Protein AF-A0A163GJU8-F1 (afdb_monomer)

Organism: NCBI:txid59843

Radius of gyration: 23.06 Å; Cα contacts (8 Å, |Δi|>4): 36; chains: 1; bounding box: 36×32×68 Å

Sequence (96 aa):
MESLISLIKKAQEKDATAMETIIQKYTPKIQKSLWQTSNQDRNDLKQEVNLKMIEAVYKYDLETVPGFWDLMDIEEKKKLDRLTNMKKSVVKKSIS

Nearest PDB structures (foldseek):
  5or5-assembly1_A  TM=5.948E-01  e=7.064E-02  Escherichia coli K-12
  2mao-assembly1_A  TM=7.075E-01  e=9.033E-02  Escherichia coli DH1

pLDDT: mean 87.86, std 9.42, range [52.09, 96.88]

Solvent-accessible surface area (backbone atoms only — not comparable to full-atom values): 5577 Å² total; per-residue (Å²): 132,86,51,72,68,59,32,42,54,40,29,64,73,67,34,63,66,35,42,48,51,53,52,59,72,47,40,70,62,51,50,65,57,43,73,78,47,59,82,83,51,36,64,58,52,51,50,52,53,51,52,52,49,54,52,46,50,66,66,55,67,78,83,80,60,67,50,77,65,52,48,52,52,53,51,52,51,51,52,51,52,53,53,54,53,49,53,56,52,53,57,60,62,76,78,110

Mean predicted aligned error: 9.05 Å

Secondary structure (DSSP, 8-state):
---HHHHHHHHHTT-HHHHHHHHHHHHHHHHHHHTTS-TTTHHHHHHHHHHHHHHHHHH--SSSS--HHHHHHHHHHHHHHHHHHHHHHHHHHT--

InterPro domains:
  IPR013325 RNA polymerase sigma factor, region 2 [SSF88946] (10-65)
  IPR024760 Helix-turn-helix, conjugative transposon-like [PF12645] (6-61)

Foldseek 3Di:
DDDLLRLLVVVLVVDPVSLVVQCVVCVVVLVVVLVVDDPVCSVVSSVVVSVVSSVCSNPDDPPPDDDPVSVVVVVVVVVVVVVVVVVVVVVVVVVD

Structure (mmCIF, N/CA/C/O backbone):
data_AF-A0A163GJU8-F1
#
_entry.id   AF-A0A163GJU8-F1
#
loop_
_atom_site.group_PDB
_atom_site.id
_atom_site.type_symbol
_atom_site.label_atom_id
_atom_site.label_alt_id
_atom_site.label_comp_id
_atom_site.label_asym_id
_atom_site.label_entity_id
_atom_site.label_seq_id
_atom_site.pdbx_PDB_ins_code
_atom_site.Cartn_x
_atom_site.Cartn_y
_atom_site.Cartn_z
_atom_site.occupancy
_atom_site.B_iso_or_equiv
_atom_site.auth_seq_id
_atom_site.auth_comp_id
_atom_site.auth_asym_id
_atom_site.auth_atom_id
_atom_site.pdbx_PDB_model_num
ATOM 1 N N . MET A 1 1 ? 9.563 15.170 1.519 1.00 58.69 1 MET A N 1
ATOM 2 C CA . MET A 1 1 ? 8.313 14.384 1.579 1.00 58.69 1 MET A CA 1
ATOM 3 C C . MET A 1 1 ? 8.543 13.149 0.722 1.00 58.69 1 MET A C 1
ATOM 5 O O . MET A 1 1 ? 8.918 13.318 -0.431 1.00 58.69 1 MET A O 1
ATOM 9 N N . GLU A 1 2 ? 8.471 11.944 1.290 1.00 79.38 2 GLU A N 1
ATOM 10 C CA . GLU A 1 2 ? 8.761 10.708 0.545 1.00 79.38 2 GLU A CA 1
ATOM 11 C C . GLU A 1 2 ? 7.677 10.424 -0.502 1.00 79.38 2 GLU A C 1
ATOM 13 O O . GLU A 1 2 ? 6.500 10.738 -0.295 1.00 79.38 2 GLU A O 1
ATOM 18 N N . SER A 1 3 ? 8.069 9.860 -1.645 1.00 91.88 3 SER A N 1
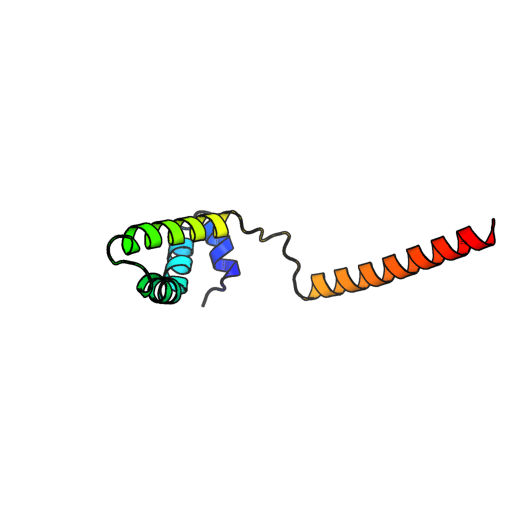ATOM 19 C CA . SER A 1 3 ? 7.115 9.492 -2.688 1.00 91.88 3 SER A CA 1
ATOM 20 C C . SER A 1 3 ? 6.366 8.216 -2.296 1.00 91.88 3 SER A C 1
ATOM 22 O O . SER A 1 3 ? 6.827 7.421 -1.475 1.00 91.88 3 SER A O 1
ATOM 24 N N . LEU A 1 4 ? 5.191 7.990 -2.890 1.00 90.88 4 LEU A N 1
ATOM 25 C CA . LEU A 1 4 ? 4.457 6.743 -2.655 1.00 90.88 4 LEU A CA 1
ATOM 26 C C . LEU A 1 4 ? 5.280 5.525 -3.102 1.00 90.88 4 LEU A C 1
ATOM 28 O O . LEU A 1 4 ? 5.295 4.521 -2.404 1.00 90.88 4 LEU A O 1
ATOM 32 N N . ILE A 1 5 ? 6.007 5.644 -4.216 1.00 91.75 5 ILE A N 1
ATOM 33 C CA . ILE A 1 5 ? 6.873 4.583 -4.742 1.00 91.75 5 ILE A CA 1
ATOM 34 C C . ILE A 1 5 ? 7.997 4.246 -3.755 1.00 91.75 5 ILE A C 1
ATOM 36 O O . ILE A 1 5 ? 8.226 3.072 -3.474 1.00 91.75 5 ILE A O 1
ATOM 40 N N . SER A 1 6 ? 8.652 5.252 -3.162 1.00 93.25 6 SER A N 1
ATOM 41 C CA . SER A 1 6 ? 9.692 4.995 -2.157 1.00 93.25 6 SER A CA 1
ATOM 42 C C . SER A 1 6 ? 9.127 4.359 -0.888 1.00 93.25 6 SER A C 1
ATOM 44 O O . SER A 1 6 ? 9.766 3.480 -0.318 1.00 93.25 6 SER A O 1
ATOM 46 N N . LEU A 1 7 ? 7.924 4.761 -0.463 1.00 95.50 7 LEU A N 1
ATOM 47 C CA . LEU A 1 7 ? 7.255 4.163 0.694 1.00 95.50 7 LEU A CA 1
ATOM 48 C C . LEU A 1 7 ? 6.858 2.705 0.436 1.00 95.50 7 LEU A C 1
ATOM 50 O O . LEU A 1 7 ? 7.068 1.867 1.306 1.00 95.50 7 LEU A O 1
ATOM 54 N N . ILE A 1 8 ? 6.325 2.389 -0.752 1.00 94.94 8 ILE A N 1
ATOM 55 C CA . ILE A 1 8 ? 5.977 1.011 -1.141 1.00 94.94 8 ILE A CA 1
ATOM 56 C C . ILE A 1 8 ? 7.225 0.131 -1.103 1.00 94.94 8 ILE A C 1
ATOM 58 O O . ILE A 1 8 ? 7.187 -0.936 -0.496 1.00 94.94 8 ILE A O 1
ATOM 62 N N . LYS A 1 9 ? 8.345 0.604 -1.666 1.00 94.88 9 LYS A N 1
ATOM 63 C CA . LYS A 1 9 ? 9.611 -0.137 -1.651 1.00 94.88 9 LYS A CA 1
ATOM 64 C C . LYS A 1 9 ? 10.077 -0.454 -0.227 1.00 94.88 9 LYS A C 1
ATOM 66 O O . LYS A 1 9 ? 10.304 -1.613 0.101 1.00 94.88 9 LYS A O 1
ATOM 71 N N . LYS A 1 10 ? 10.139 0.555 0.647 1.00 96.00 10 LYS A N 1
ATOM 72 C CA . LYS A 1 10 ? 10.527 0.366 2.056 1.00 96.00 10 LYS A CA 1
ATOM 73 C C . LYS A 1 10 ? 9.583 -0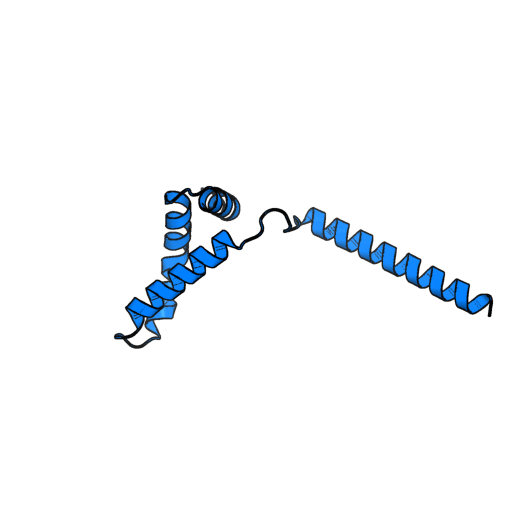.583 2.800 1.00 96.00 10 LYS A C 1
ATOM 75 O O . LYS A 1 10 ? 10.025 -1.444 3.554 1.00 96.00 10 LYS A O 1
ATOM 80 N N . ALA A 1 11 ? 8.277 -0.460 2.567 1.00 96.31 11 ALA A N 1
ATOM 81 C CA . ALA A 1 11 ? 7.282 -1.330 3.186 1.00 96.31 11 ALA A CA 1
ATOM 82 C C . ALA A 1 11 ? 7.443 -2.802 2.748 1.00 96.31 11 ALA A C 1
ATOM 84 O O . ALA A 1 11 ? 7.319 -3.712 3.573 1.00 96.31 11 ALA A O 1
ATOM 85 N N . GLN A 1 12 ? 7.781 -3.046 1.475 1.00 95.75 12 GLN A N 1
ATOM 86 C CA . GLN A 1 12 ? 8.129 -4.378 0.963 1.00 95.75 12 GLN A CA 1
ATOM 87 C C . GLN A 1 12 ? 9.421 -4.927 1.590 1.00 95.75 12 GLN A C 1
ATOM 89 O O . GLN A 1 12 ? 9.507 -6.121 1.872 1.00 95.75 12 GLN A O 1
ATOM 94 N N . GLU A 1 13 ? 10.373 -4.053 1.921 1.00 96.06 13 GLU A N 1
ATOM 95 C CA . GLU A 1 13 ? 11.598 -4.359 2.679 1.00 96.06 13 GLU A CA 1
ATOM 96 C C . GLU A 1 13 ? 11.358 -4.529 4.198 1.00 96.06 13 GLU A C 1
ATOM 98 O O . GLU A 1 13 ? 12.306 -4.606 4.978 1.00 96.06 13 GLU A O 1
ATOM 103 N N . LYS A 1 14 ? 10.093 -4.675 4.622 1.00 94.56 14 LYS A N 1
ATOM 104 C CA . LYS A 1 14 ? 9.647 -4.892 6.013 1.00 94.56 14 LYS A CA 1
ATOM 105 C C . LYS A 1 14 ? 9.793 -3.677 6.940 1.00 94.56 14 LYS A C 1
ATOM 107 O O . LYS A 1 14 ? 9.788 -3.840 8.160 1.00 94.56 14 LYS A O 1
ATOM 112 N N . ASP A 1 15 ? 9.845 -2.461 6.396 1.00 96.69 15 ASP A N 1
ATOM 113 C CA . ASP A 1 15 ? 9.722 -1.235 7.191 1.00 96.69 15 ASP A CA 1
ATOM 114 C C . ASP A 1 15 ? 8.257 -1.003 7.611 1.00 96.69 15 ASP A C 1
ATOM 116 O O . ASP A 1 15 ? 7.405 -0.575 6.823 1.00 96.69 15 ASP A O 1
ATOM 120 N N . ALA A 1 16 ? 7.963 -1.277 8.883 1.00 95.44 16 ALA A N 1
ATOM 121 C CA . ALA A 1 16 ? 6.638 -1.072 9.464 1.00 95.44 16 ALA A CA 1
ATOM 122 C C . ALA A 1 16 ? 6.210 0.408 9.476 1.00 95.44 16 ALA A C 1
ATOM 124 O O . ALA A 1 16 ? 5.028 0.699 9.296 1.00 95.44 16 ALA A O 1
ATOM 125 N N . THR A 1 17 ? 7.157 1.341 9.615 1.00 96.31 17 THR A N 1
ATOM 126 C CA . THR A 1 17 ? 6.887 2.789 9.626 1.00 96.31 17 THR A CA 1
ATOM 127 C C . THR A 1 17 ? 6.445 3.259 8.245 1.00 96.31 17 THR A C 1
ATOM 129 O O . THR A 1 17 ? 5.525 4.071 8.112 1.00 96.31 17 THR A O 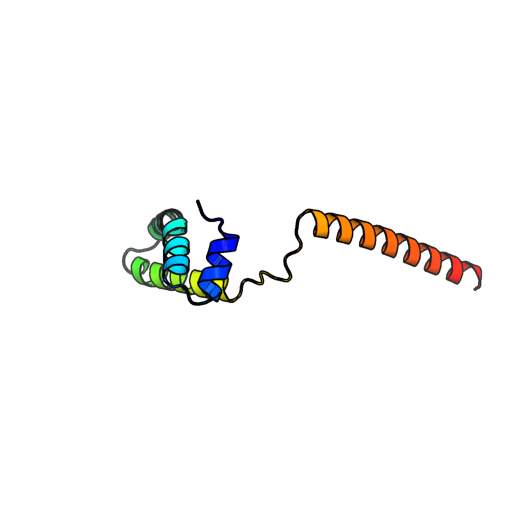1
ATOM 132 N N . ALA A 1 18 ? 7.061 2.717 7.191 1.00 96.62 18 ALA A N 1
ATOM 133 C CA . ALA A 1 18 ? 6.660 2.996 5.817 1.00 96.62 18 ALA A CA 1
ATOM 134 C C . ALA A 1 18 ? 5.237 2.486 5.533 1.00 96.62 18 ALA A C 1
ATOM 136 O O . ALA A 1 18 ? 4.420 3.227 4.981 1.00 96.62 18 ALA A O 1
ATOM 137 N N . MET A 1 19 ? 4.909 1.263 5.969 1.00 96.88 19 MET A N 1
ATOM 138 C CA . MET A 1 19 ? 3.555 0.711 5.844 1.00 96.88 19 MET A CA 1
ATOM 139 C C . MET A 1 19 ? 2.524 1.546 6.616 1.00 96.88 19 MET A C 1
ATOM 141 O O . MET A 1 19 ? 1.474 1.898 6.074 1.00 96.88 19 MET A O 1
ATOM 145 N N . GLU A 1 20 ? 2.829 1.914 7.860 1.00 96.06 20 GLU A N 1
ATOM 146 C CA . GLU A 1 20 ? 1.962 2.765 8.671 1.00 96.06 20 GLU A CA 1
ATOM 147 C C . GLU A 1 20 ? 1.716 4.118 7.989 1.00 96.06 20 GLU A C 1
ATOM 149 O O . GLU A 1 20 ? 0.571 4.557 7.875 1.00 96.06 20 GLU A O 1
ATOM 154 N N . THR A 1 21 ? 2.765 4.737 7.445 1.00 96.06 21 THR A N 1
ATOM 155 C CA . THR A 1 21 ? 2.668 6.007 6.712 1.00 96.06 21 THR A CA 1
ATOM 156 C C . THR A 1 21 ? 1.737 5.889 5.502 1.00 96.06 21 THR A C 1
ATOM 158 O O . THR A 1 21 ? 0.920 6.782 5.257 1.00 96.06 21 THR A O 1
ATOM 161 N N . ILE A 1 22 ? 1.808 4.781 4.753 1.00 95.50 22 ILE A N 1
ATOM 162 C CA . ILE A 1 22 ? 0.889 4.506 3.638 1.00 95.50 22 ILE A CA 1
ATOM 163 C C . ILE A 1 22 ? -0.554 4.434 4.155 1.00 95.50 22 ILE A C 1
ATOM 165 O O . ILE A 1 22 ? -1.421 5.147 3.647 1.00 95.50 22 ILE A O 1
ATOM 169 N N . ILE A 1 23 ? -0.822 3.632 5.188 1.00 94.62 23 ILE A N 1
ATOM 170 C CA . ILE A 1 23 ? -2.171 3.459 5.752 1.00 94.62 23 ILE A CA 1
ATOM 171 C C . ILE A 1 23 ? -2.733 4.795 6.258 1.00 94.62 23 ILE A C 1
ATOM 173 O O . ILE A 1 23 ? -3.871 5.161 5.938 1.00 94.62 23 ILE A O 1
ATOM 177 N N . GLN A 1 24 ? -1.939 5.570 6.997 1.00 93.88 24 GLN A N 1
ATOM 178 C CA . GLN A 1 24 ? -2.335 6.881 7.513 1.00 93.88 24 GLN A CA 1
ATOM 179 C C . GLN A 1 24 ? -2.677 7.853 6.377 1.00 93.88 24 GLN A C 1
ATOM 181 O O . GLN A 1 24 ? -3.697 8.541 6.441 1.00 93.88 24 GLN A O 1
ATOM 186 N N . LYS A 1 25 ? -1.904 7.847 5.284 1.00 93.00 25 LYS A N 1
ATOM 187 C CA . LYS A 1 25 ? -2.159 8.694 4.109 1.00 93.00 25 LYS A CA 1
ATOM 188 C C . LYS A 1 25 ? -3.520 8.417 3.459 1.00 93.00 25 LYS A C 1
ATOM 190 O O . LYS A 1 25 ? -4.171 9.347 2.983 1.00 93.00 25 LYS A O 1
ATOM 195 N N . TYR A 1 26 ? -3.972 7.162 3.450 1.00 90.88 26 TYR A N 1
ATOM 196 C CA . TYR A 1 26 ? -5.262 6.771 2.862 1.00 90.88 26 TYR A CA 1
ATOM 197 C C . TYR A 1 26 ? -6.429 6.752 3.859 1.00 90.88 26 TYR A C 1
ATOM 199 O O . TYR A 1 26 ? -7.591 6.745 3.440 1.00 90.88 26 TYR A O 1
ATOM 207 N N . THR A 1 27 ? -6.149 6.834 5.162 1.00 88.94 27 THR A N 1
ATOM 208 C CA . THR A 1 27 ? -7.154 6.822 6.237 1.00 88.94 27 THR A CA 1
ATOM 209 C C . THR A 1 27 ? -8.292 7.832 6.032 1.00 88.94 27 THR A C 1
ATOM 211 O O . THR A 1 27 ? -9.447 7.419 6.159 1.00 88.94 27 THR A O 1
ATOM 214 N N . PRO A 1 28 ? -8.058 9.104 5.640 1.00 90.25 28 PRO A N 1
ATOM 215 C CA . PRO A 1 28 ? -9.149 10.066 5.454 1.00 90.25 28 PRO A CA 1
ATOM 216 C C . PRO A 1 28 ? -10.163 9.640 4.384 1.00 90.25 28 PRO A C 1
ATOM 218 O O . PRO A 1 28 ? -11.363 9.887 4.514 1.00 90.25 28 PRO A O 1
ATOM 221 N N . LYS A 1 29 ? -9.696 8.977 3.318 1.00 88.81 29 LYS A N 1
ATOM 222 C CA . LYS A 1 29 ? -10.553 8.487 2.230 1.00 88.81 29 LYS A CA 1
ATOM 223 C C . LYS A 1 29 ? -11.325 7.236 2.651 1.00 88.81 29 LYS A C 1
ATOM 225 O O . LYS A 1 29 ? -12.515 7.124 2.355 1.00 88.81 29 LYS A O 1
ATOM 230 N N . ILE A 1 30 ? -10.658 6.330 3.367 1.00 87.31 30 ILE A N 1
ATOM 231 C CA . ILE A 1 30 ? -11.268 5.112 3.910 1.00 87.31 30 ILE A CA 1
ATOM 232 C C . ILE A 1 30 ? -12.380 5.493 4.887 1.00 87.31 30 ILE A C 1
ATOM 234 O O . ILE A 1 30 ? -13.518 5.078 4.703 1.00 87.31 30 ILE A O 1
ATOM 238 N N . GLN A 1 31 ? -12.091 6.368 5.853 1.00 86.31 31 GLN A N 1
ATOM 239 C CA . GLN A 1 31 ? -13.071 6.824 6.837 1.00 86.31 31 GLN A CA 1
ATOM 240 C C . GLN A 1 31 ? -14.319 7.393 6.168 1.00 86.31 31 GLN A C 1
ATOM 242 O O . GLN A 1 31 ? -15.409 6.920 6.464 1.00 86.31 31 GLN A O 1
ATOM 247 N N . LYS A 1 32 ? -14.177 8.330 5.217 1.00 86.69 32 LYS A N 1
ATOM 248 C CA . LYS A 1 32 ? -15.320 8.895 4.473 1.00 86.69 32 LYS A CA 1
ATOM 249 C C . LYS A 1 32 ? -16.204 7.830 3.816 1.00 86.69 32 LYS A C 1
ATOM 251 O O . LYS A 1 32 ? -17.417 7.998 3.788 1.00 86.69 32 LYS A O 1
ATOM 256 N N . SER A 1 33 ? -15.606 6.752 3.317 1.00 83.94 33 SER A N 1
ATOM 257 C CA . SER A 1 33 ? -16.337 5.651 2.681 1.00 83.94 33 SER A CA 1
ATOM 258 C C . SER A 1 33 ? -17.050 4.770 3.719 1.00 83.94 33 SER A C 1
ATOM 260 O O . SER A 1 33 ? -18.199 4.390 3.521 1.00 83.94 33 SER A O 1
ATOM 262 N N . LEU A 1 34 ? -16.420 4.523 4.873 1.00 85.81 34 LEU A N 1
ATOM 263 C CA . LEU A 1 34 ? -16.988 3.725 5.970 1.00 85.81 34 LEU A CA 1
ATOM 264 C C . LEU A 1 34 ? -18.236 4.357 6.608 1.00 85.81 34 LEU A C 1
ATOM 266 O O . LEU A 1 34 ? -19.106 3.637 7.093 1.00 85.81 34 LEU A O 1
ATOM 270 N N . TRP A 1 35 ? -18.369 5.688 6.589 1.00 84.25 35 TRP A N 1
ATOM 271 C CA . TRP A 1 35 ? -19.561 6.377 7.114 1.00 84.25 35 TRP A CA 1
ATOM 272 C C . TRP A 1 35 ? -20.859 6.007 6.379 1.00 84.25 35 TRP A C 1
ATOM 274 O O . TRP A 1 35 ? -21.940 6.216 6.924 1.00 84.25 35 TRP A O 1
ATOM 284 N N . GLN A 1 36 ? -20.760 5.422 5.183 1.00 84.81 36 GLN A N 1
ATOM 285 C CA . GLN A 1 36 ? -21.899 4.931 4.400 1.00 84.81 36 GLN A CA 1
ATOM 286 C C . GLN A 1 36 ? -22.351 3.519 4.819 1.00 84.81 36 GLN A C 1
ATOM 288 O O . GLN A 1 36 ? -23.327 3.005 4.286 1.00 84.81 36 GLN A O 1
ATOM 293 N N . THR A 1 37 ? -21.651 2.884 5.765 1.00 85.62 37 THR A N 1
ATOM 294 C CA . THR A 1 37 ? -21.936 1.528 6.264 1.00 85.62 37 THR A CA 1
ATOM 295 C C . THR A 1 37 ? -22.629 1.574 7.631 1.00 85.62 37 THR A C 1
ATOM 297 O O . THR A 1 37 ? -22.532 2.575 8.356 1.00 85.62 37 THR A O 1
AT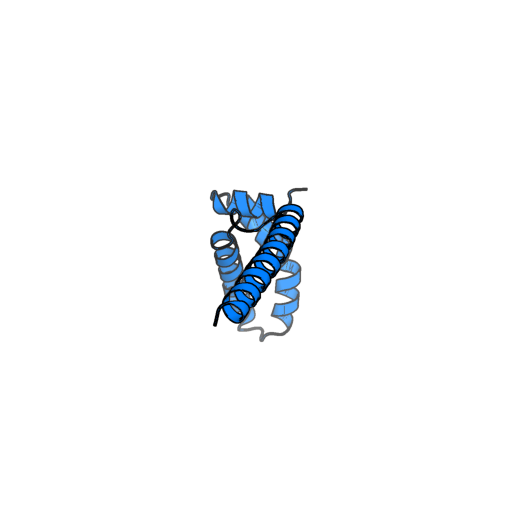OM 300 N N . SER A 1 38 ? -23.319 0.489 7.996 1.00 86.19 38 SER A N 1
ATOM 301 C CA . SER A 1 38 ? -23.910 0.295 9.325 1.00 86.19 38 SER A CA 1
ATOM 302 C C . SER A 1 38 ? -22.852 0.449 10.430 1.00 86.19 38 SER A C 1
ATOM 304 O O . SER A 1 38 ? -21.687 0.102 10.243 1.00 86.19 38 SER A O 1
ATOM 306 N N . ASN A 1 39 ? -23.232 0.973 11.599 1.00 82.56 39 ASN A N 1
ATOM 307 C CA . ASN A 1 39 ? -22.284 1.154 12.707 1.00 82.56 39 ASN A CA 1
ATOM 308 C C . ASN A 1 39 ? -21.667 -0.165 13.195 1.00 82.56 39 ASN A C 1
ATOM 310 O O . ASN A 1 39 ? -20.539 -0.150 13.681 1.00 82.56 39 ASN A O 1
ATOM 314 N N . GLN A 1 40 ? -22.408 -1.269 13.076 1.00 87.88 40 GLN A N 1
ATOM 315 C CA . GLN A 1 40 ? -21.992 -2.590 13.543 1.00 87.88 40 GLN A CA 1
ATOM 316 C C . GLN A 1 40 ? -20.842 -3.140 12.691 1.00 87.88 40 GLN A C 1
ATOM 318 O O . GLN A 1 40 ? -19.876 -3.647 13.248 1.00 87.88 40 GLN A O 1
ATOM 323 N N . ASP A 1 41 ? -20.876 -2.915 11.375 1.00 88.31 41 ASP A N 1
ATOM 324 C CA . ASP A 1 41 ? -19.893 -3.498 10.448 1.00 88.31 41 ASP A CA 1
ATOM 325 C C . ASP A 1 41 ? -18.678 -2.586 10.198 1.00 88.31 41 ASP A C 1
ATOM 327 O O . ASP A 1 41 ? -17.674 -3.003 9.625 1.00 88.31 41 ASP A O 1
ATOM 331 N N . ARG A 1 42 ? -18.737 -1.312 10.614 1.00 89.69 42 ARG A N 1
ATOM 332 C CA . ARG A 1 42 ? -17.700 -0.301 10.316 1.00 89.69 42 ARG A CA 1
ATOM 333 C C . ARG A 1 42 ? -16.303 -0.689 10.780 1.00 89.69 42 ARG A C 1
ATOM 335 O O . ARG A 1 42 ? -15.333 -0.391 10.082 1.00 89.69 42 ARG A O 1
ATOM 342 N N . ASN A 1 43 ? -16.189 -1.272 11.970 1.00 89.00 43 ASN A N 1
ATOM 343 C CA . ASN A 1 43 ? -14.889 -1.629 12.535 1.00 89.00 43 ASN A CA 1
ATOM 344 C C . ASN A 1 43 ? -14.264 -2.806 11.789 1.00 89.00 43 ASN A C 1
ATOM 346 O O . ASN A 1 43 ? -13.079 -2.745 11.462 1.00 89.00 43 ASN A O 1
ATOM 350 N N . ASP A 1 44 ? -15.065 -3.815 11.464 1.00 92.25 44 ASP A N 1
ATOM 351 C CA . ASP A 1 44 ? -14.611 -4.992 10.727 1.00 92.25 44 ASP A CA 1
ATOM 352 C C . ASP A 1 44 ? -14.238 -4.610 9.295 1.00 92.25 44 ASP A C 1
ATOM 354 O O . ASP A 1 44 ? -13.127 -4.886 8.842 1.00 92.25 44 ASP A O 1
ATOM 358 N N . LEU A 1 45 ? -15.090 -3.825 8.630 1.00 91.31 45 LEU A N 1
ATOM 359 C CA . LEU A 1 45 ? -14.821 -3.315 7.289 1.00 91.31 45 LEU A CA 1
ATOM 360 C C . LEU A 1 45 ? -13.558 -2.441 7.250 1.00 91.31 45 LEU A C 1
ATOM 362 O O . LEU A 1 45 ? -12.773 -2.514 6.305 1.00 91.31 45 LEU A O 1
ATOM 366 N N . LYS A 1 46 ? -13.306 -1.633 8.289 1.00 92.06 46 LYS A N 1
ATOM 367 C CA . LYS A 1 46 ? -12.056 -0.868 8.410 1.00 92.06 46 LYS A CA 1
ATOM 368 C C . LYS A 1 46 ? -10.837 -1.791 8.451 1.00 92.06 46 LYS A C 1
ATOM 370 O O . LYS A 1 46 ? -9.837 -1.495 7.795 1.00 92.06 46 LYS A O 1
ATOM 375 N N . GLN A 1 47 ? -10.893 -2.868 9.234 1.00 92.38 47 GLN A N 1
ATOM 376 C CA . GLN A 1 47 ? -9.792 -3.828 9.323 1.00 92.38 47 GLN A CA 1
ATOM 377 C C . GLN A 1 47 ? -9.573 -4.545 7.992 1.00 92.38 47 GLN A C 1
ATOM 379 O O . GLN A 1 47 ? -8.434 -4.627 7.535 1.00 92.38 47 GLN A O 1
ATOM 384 N N . GLU A 1 48 ? -10.643 -4.985 7.332 1.00 94.38 48 GLU A N 1
ATOM 385 C CA . GLU A 1 48 ? -10.560 -5.659 6.038 1.00 94.38 48 GLU A CA 1
ATOM 386 C C . GLU A 1 48 ? -9.943 -4.756 4.962 1.00 94.38 48 GLU A C 1
ATOM 388 O O . GLU A 1 48 ? -9.025 -5.169 4.252 1.00 94.38 48 GLU A O 1
ATOM 393 N N . VAL A 1 49 ? -10.363 -3.490 4.885 1.00 93.62 49 VAL A N 1
ATOM 394 C CA . VAL A 1 49 ? -9.783 -2.518 3.945 1.00 93.62 49 VAL A CA 1
ATOM 395 C C . VAL A 1 49 ? -8.292 -2.300 4.217 1.00 93.62 49 VAL A C 1
ATOM 397 O O . VAL A 1 49 ? -7.499 -2.230 3.276 1.00 93.62 49 VAL A O 1
ATOM 400 N N . ASN A 1 50 ? -7.884 -2.230 5.486 1.00 93.94 50 ASN A N 1
ATOM 401 C CA . ASN A 1 50 ? -6.471 -2.105 5.844 1.00 93.94 50 ASN A CA 1
ATOM 402 C C . ASN A 1 50 ? -5.667 -3.358 5.463 1.00 93.94 50 ASN A C 1
ATOM 404 O O . ASN A 1 50 ? -4.578 -3.228 4.908 1.00 93.94 50 ASN A O 1
ATOM 408 N N . LEU A 1 51 ? -6.207 -4.559 5.690 1.00 95.88 51 LEU A N 1
ATOM 409 C CA . LEU A 1 51 ? -5.583 -5.812 5.254 1.00 95.88 51 LEU A CA 1
ATOM 410 C C . LEU A 1 51 ? -5.417 -5.848 3.733 1.00 95.88 51 LEU A C 1
ATOM 412 O O . LEU A 1 51 ? -4.336 -6.163 3.239 1.00 95.88 51 LEU A O 1
ATOM 416 N N . LYS A 1 52 ? -6.442 -5.437 2.979 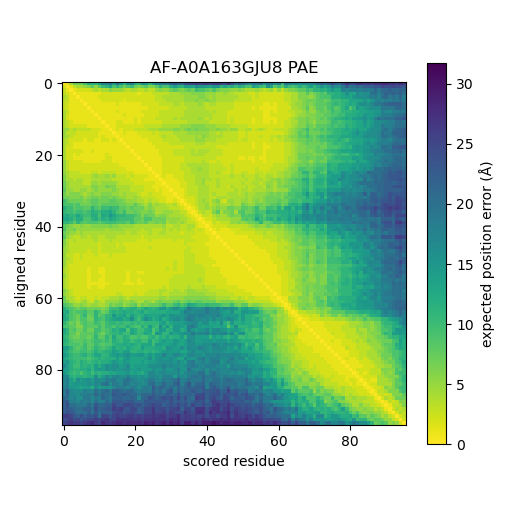1.00 95.12 52 LYS A N 1
ATOM 417 C CA . LYS A 1 52 ? -6.370 -5.346 1.514 1.00 95.12 52 LYS A CA 1
ATOM 418 C C . LYS A 1 52 ? -5.344 -4.327 1.035 1.00 95.12 52 LYS A C 1
ATOM 420 O O . LYS A 1 52 ? -4.679 -4.577 0.033 1.00 95.12 52 LYS A O 1
ATOM 425 N N . MET A 1 53 ? -5.172 -3.216 1.750 1.00 95.06 53 MET A N 1
ATOM 426 C CA . MET A 1 53 ? -4.113 -2.246 1.465 1.00 95.06 53 MET A CA 1
ATOM 427 C C . MET A 1 53 ? -2.726 -2.876 1.638 1.00 95.06 53 MET A C 1
ATOM 429 O O . MET A 1 53 ? -1.887 -2.761 0.750 1.00 95.06 53 MET A O 1
ATOM 433 N N . ILE A 1 54 ? -2.505 -3.580 2.751 1.00 95.75 54 ILE A N 1
ATOM 434 C CA . ILE A 1 54 ? -1.245 -4.277 3.037 1.00 95.75 54 ILE A CA 1
ATOM 435 C C . ILE A 1 54 ? -0.960 -5.331 1.959 1.00 95.75 54 ILE A C 1
ATOM 437 O O . ILE A 1 54 ? 0.131 -5.355 1.392 1.00 95.75 54 ILE A O 1
ATOM 441 N N . GLU A 1 55 ? -1.951 -6.165 1.625 1.00 96.56 55 GLU A N 1
ATOM 442 C CA . GLU A 1 55 ? -1.845 -7.147 0.541 1.00 96.56 55 GLU A CA 1
ATOM 443 C C . GLU A 1 55 ? -1.477 -6.484 -0.792 1.00 96.56 55 GLU A C 1
ATOM 445 O O . GLU A 1 55 ? -0.619 -6.994 -1.510 1.00 96.56 55 GLU A O 1
ATOM 450 N N . ALA A 1 56 ? -2.119 -5.364 -1.133 1.00 95.06 56 ALA A N 1
ATOM 451 C CA . ALA A 1 56 ? -1.864 -4.646 -2.374 1.00 95.06 56 ALA A CA 1
ATOM 452 C C . ALA A 1 56 ? -0.440 -4.086 -2.423 1.00 95.06 56 ALA A C 1
ATOM 454 O O . ALA A 1 56 ? 0.216 -4.221 -3.450 1.00 95.06 56 ALA A O 1
ATOM 455 N N . VAL A 1 57 ? 0.060 -3.519 -1.320 1.00 95.56 57 VAL A N 1
ATOM 456 C CA . VAL A 1 57 ? 1.443 -3.025 -1.219 1.00 95.56 57 VAL A CA 1
ATOM 457 C C . VAL A 1 57 ? 2.443 -4.162 -1.424 1.00 95.56 57 VAL A C 1
ATOM 459 O O . VAL A 1 57 ? 3.369 -4.007 -2.213 1.00 95.56 57 VAL A O 1
ATOM 462 N N . TYR A 1 58 ? 2.252 -5.322 -0.789 1.00 95.06 58 TYR A N 1
ATOM 463 C CA . TYR A 1 58 ? 3.169 -6.458 -0.958 1.00 95.06 58 TYR A CA 1
ATOM 464 C C . TYR A 1 58 ? 3.097 -7.116 -2.338 1.00 95.06 58 TYR A C 1
ATOM 466 O O . TYR A 1 58 ? 4.095 -7.652 -2.806 1.00 95.06 58 TYR A O 1
ATOM 474 N N . LYS A 1 59 ? 1.932 -7.085 -2.991 1.00 94.50 59 LYS A N 1
ATOM 475 C CA . LYS A 1 59 ? 1.747 -7.622 -4.348 1.00 94.50 59 LYS A CA 1
ATOM 476 C C . LYS A 1 59 ? 2.151 -6.638 -5.446 1.00 94.50 59 LYS A C 1
ATOM 478 O O . LYS A 1 59 ? 2.193 -7.035 -6.607 1.00 94.50 59 LYS A O 1
ATOM 483 N N . TYR A 1 60 ? 2.380 -5.370 -5.111 1.00 91.94 60 TYR A N 1
ATOM 484 C CA . TYR A 1 60 ? 2.693 -4.345 -6.095 1.00 91.94 60 TYR A CA 1
ATOM 485 C C . TYR A 1 60 ? 4.066 -4.606 -6.716 1.00 91.94 60 TYR A C 1
ATOM 487 O O . TYR A 1 60 ? 5.081 -4.600 -6.026 1.00 91.94 60 TYR A O 1
ATOM 495 N N . ASP A 1 61 ? 4.105 -4.816 -8.023 1.00 90.38 61 ASP A N 1
ATOM 496 C CA . ASP A 1 61 ? 5.358 -5.009 -8.739 1.00 90.38 61 ASP A CA 1
ATOM 497 C C . ASP A 1 61 ? 5.988 -3.648 -9.057 1.00 90.38 61 ASP A C 1
ATOM 499 O O . ASP A 1 61 ? 5.414 -2.843 -9.788 1.00 90.38 61 ASP A O 1
ATOM 503 N N . LEU A 1 62 ? 7.148 -3.368 -8.465 1.00 85.69 62 LEU A N 1
ATOM 504 C CA . LEU A 1 62 ? 7.901 -2.136 -8.712 1.00 85.69 62 LEU A CA 1
ATOM 505 C C . LEU A 1 62 ? 8.834 -2.240 -9.920 1.00 85.69 62 LEU A C 1
ATOM 507 O O . LEU A 1 62 ? 9.247 -1.210 -10.444 1.00 85.69 62 LEU A O 1
ATOM 511 N N . GLU A 1 63 ? 9.167 -3.454 -10.351 1.00 80.56 63 GLU A N 1
ATOM 512 C CA . GLU A 1 63 ? 10.203 -3.711 -11.351 1.00 80.56 63 GLU A CA 1
ATOM 513 C C . GLU A 1 63 ? 9.619 -3.765 -12.765 1.00 80.56 63 GLU A C 1
ATOM 515 O O . GLU A 1 63 ? 10.268 -3.354 -13.724 1.00 80.56 63 GLU A O 1
ATOM 520 N N . THR A 1 64 ? 8.382 -4.249 -12.920 1.00 79.94 64 THR A N 1
ATOM 521 C CA . THR A 1 64 ? 7.756 -4.384 -14.248 1.00 79.94 64 THR A CA 1
ATOM 522 C C . THR A 1 64 ? 6.925 -3.187 -14.675 1.00 79.94 64 THR A C 1
ATOM 524 O O . THR A 1 64 ? 6.429 -3.181 -15.801 1.00 79.94 64 THR A O 1
ATOM 527 N N . VAL 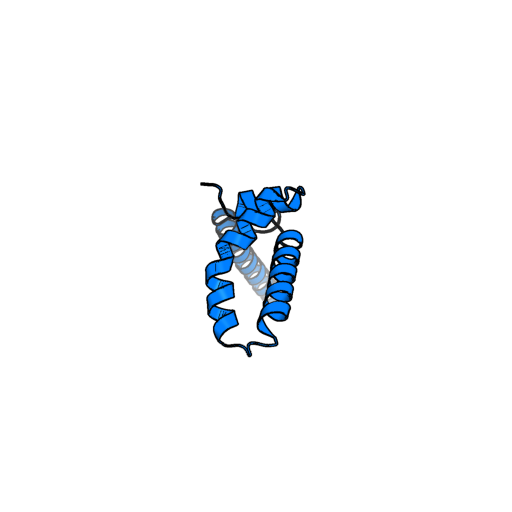A 1 65 ? 6.756 -2.177 -13.819 1.00 79.50 65 VAL A N 1
ATOM 528 C CA . VAL A 1 65 ? 5.984 -0.978 -14.159 1.00 79.50 65 VAL A CA 1
ATOM 529 C C . VAL A 1 65 ? 6.867 -0.051 -14.999 1.00 79.50 65 VAL A C 1
ATOM 531 O O . VAL A 1 65 ? 7.762 0.589 -14.444 1.00 79.50 65 VAL A O 1
ATOM 534 N N . PRO A 1 66 ? 6.639 0.046 -16.326 1.00 80.19 66 PRO A N 1
ATOM 535 C CA . PRO A 1 66 ? 7.452 0.894 -17.184 1.00 80.19 66 PRO A CA 1
ATOM 536 C C . PRO A 1 66 ? 7.281 2.360 -16.784 1.00 80.19 66 PRO A C 1
ATOM 538 O O . PRO A 1 66 ? 6.165 2.831 -16.530 1.00 80.19 66 PRO A O 1
ATOM 541 N N . GLY A 1 67 ? 8.389 3.096 -16.756 1.00 80.56 67 GLY A N 1
ATOM 542 C CA . GLY A 1 67 ? 8.357 4.543 -16.652 1.00 80.56 67 GLY A CA 1
ATOM 543 C C . GLY A 1 67 ? 7.659 5.168 -17.859 1.00 80.56 67 GLY A C 1
ATOM 544 O O . GLY A 1 67 ? 7.411 4.524 -18.877 1.00 80.56 67 GLY A O 1
ATOM 545 N N . PHE A 1 68 ? 7.354 6.463 -17.767 1.00 84.12 68 PHE A N 1
ATOM 546 C CA . PHE A 1 68 ? 6.716 7.183 -18.874 1.00 84.12 68 PHE A CA 1
ATOM 547 C C . PHE A 1 68 ? 7.511 7.058 -20.186 1.00 84.12 68 PHE A C 1
ATOM 549 O O . PHE A 1 68 ? 6.926 6.823 -21.238 1.00 84.12 68 PHE A O 1
ATOM 556 N N . TRP A 1 69 ? 8.83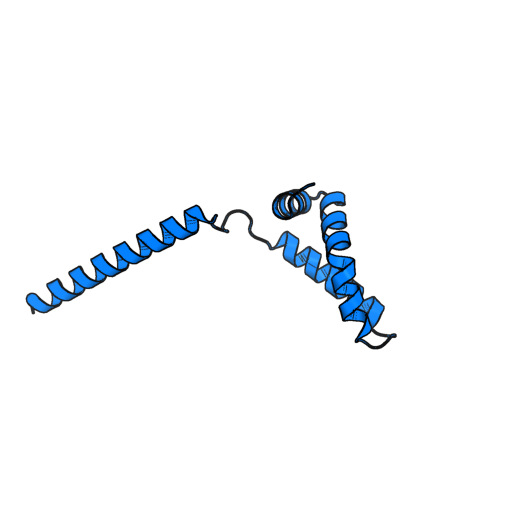9 7.164 -20.121 1.00 87.75 69 TRP A N 1
ATOM 557 C CA . TRP A 1 69 ? 9.706 7.024 -21.293 1.00 87.75 69 TRP A CA 1
ATOM 558 C C . TRP A 1 69 ? 9.764 5.581 -21.803 1.00 87.75 69 TRP A C 1
ATOM 560 O O . TRP A 1 69 ? 9.603 5.363 -22.999 1.00 87.75 69 TRP A O 1
A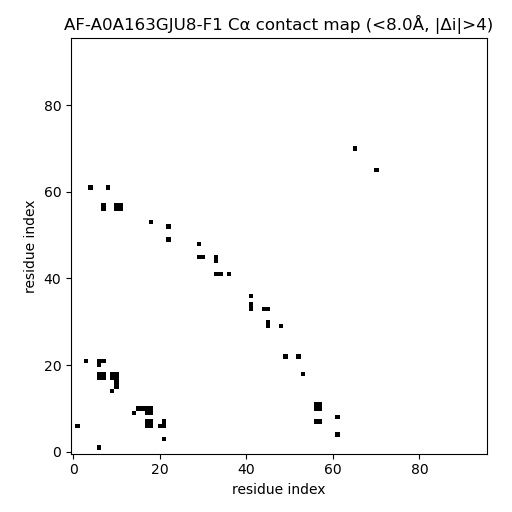TOM 570 N N . ASP A 1 70 ? 9.850 4.596 -20.904 1.00 87.38 70 ASP A N 1
ATOM 571 C CA . ASP A 1 70 ? 9.799 3.178 -21.280 1.00 87.38 70 ASP A CA 1
ATOM 572 C C . ASP A 1 70 ? 8.479 2.836 -21.992 1.00 87.38 70 ASP A C 1
ATOM 574 O O . ASP A 1 70 ? 8.457 2.067 -22.951 1.00 87.38 70 ASP A O 1
ATOM 578 N N . LEU A 1 71 ? 7.361 3.435 -21.563 1.00 89.31 71 LEU A N 1
ATOM 579 C CA . LEU A 1 71 ? 6.067 3.297 -22.232 1.00 89.31 71 LEU A CA 1
ATOM 580 C C . LEU A 1 71 ? 6.092 3.850 -23.659 1.00 89.31 71 LEU A C 1
ATOM 582 O O . LEU A 1 71 ?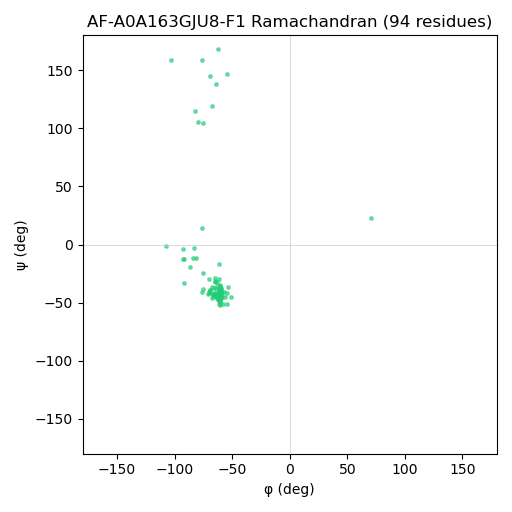 5.572 3.191 -24.563 1.00 89.31 71 LEU A O 1
ATOM 586 N N . MET A 1 72 ? 6.692 5.026 -23.861 1.00 91.69 72 MET A N 1
ATOM 587 C CA . MET A 1 72 ? 6.839 5.630 -25.189 1.00 91.69 72 MET A CA 1
ATOM 588 C C . MET A 1 72 ? 7.668 4.726 -26.108 1.00 91.69 72 MET A C 1
ATOM 590 O O . MET A 1 72 ? 7.220 4.405 -27.211 1.00 91.69 72 MET A O 1
ATOM 594 N N . ASP A 1 73 ? 8.801 4.216 -25.623 1.00 92.75 73 ASP A N 1
ATOM 595 C CA . ASP A 1 73 ? 9.678 3.311 -26.377 1.00 92.75 73 ASP A CA 1
ATOM 596 C C . ASP A 1 73 ? 8.974 1.989 -26.722 1.00 92.75 73 ASP A C 1
ATOM 598 O O . ASP A 1 73 ? 9.046 1.491 -27.853 1.00 92.75 73 ASP A O 1
ATOM 602 N N . ILE A 1 74 ? 8.228 1.420 -25.766 1.00 91.31 74 ILE A N 1
ATOM 603 C CA . ILE A 1 74 ? 7.393 0.233 -25.988 1.00 91.31 74 ILE A CA 1
ATOM 604 C C . ILE A 1 74 ? 6.354 0.509 -27.082 1.00 91.31 74 ILE A C 1
ATOM 606 O O . ILE A 1 74 ? 6.076 -0.368 -27.909 1.00 91.31 74 ILE A O 1
ATOM 610 N N . GLU A 1 75 ? 5.751 1.695 -27.100 1.00 91.69 75 GLU A N 1
ATOM 611 C CA . GLU A 1 75 ? 4.743 2.059 -28.090 1.00 91.69 75 GLU A CA 1
ATOM 612 C C . GLU A 1 75 ? 5.340 2.251 -29.491 1.00 91.69 75 GLU A C 1
ATOM 614 O O . GLU A 1 75 ? 4.766 1.772 -30.476 1.00 91.69 75 GLU A O 1
ATOM 619 N N . GLU A 1 76 ? 6.512 2.872 -29.597 1.00 92.88 76 GLU A N 1
ATOM 620 C CA . GLU A 1 76 ? 7.248 3.000 -30.857 1.00 92.88 76 GLU A CA 1
ATOM 621 C C . GLU A 1 76 ? 7.661 1.638 -31.416 1.00 92.88 76 GLU A C 1
ATOM 623 O O . GLU A 1 76 ? 7.400 1.336 -32.587 1.00 92.88 76 GLU A O 1
ATOM 628 N N . LYS A 1 77 ? 8.204 0.760 -30.567 1.00 92.62 77 LYS A N 1
ATOM 629 C CA . LYS A 1 77 ? 8.580 -0.603 -30.958 1.00 92.62 77 LYS A CA 1
ATOM 630 C C . LYS A 1 77 ? 7.373 -1.398 -31.458 1.00 92.62 77 LYS A C 1
ATOM 632 O O . LYS A 1 77 ? 7.437 -2.023 -32.516 1.00 92.62 77 LYS A O 1
ATOM 637 N N . LYS A 1 78 ? 6.226 -1.288 -30.776 1.00 92.44 78 LYS A N 1
ATOM 638 C CA . LYS A 1 78 ? 4.957 -1.892 -31.223 1.00 92.44 78 LYS A CA 1
ATOM 639 C C . LYS A 1 78 ? 4.506 -1.363 -32.586 1.00 92.44 78 LYS A C 1
ATOM 641 O O . LYS A 1 78 ? 3.993 -2.141 -33.392 1.00 92.44 78 LYS A O 1
ATOM 646 N N . LYS A 1 79 ? 4.652 -0.060 -32.861 1.00 92.44 79 LYS A N 1
ATOM 647 C CA . LYS A 1 79 ? 4.321 0.525 -34.175 1.00 92.44 79 LYS A CA 1
ATOM 648 C C . LYS A 1 79 ? 5.224 -0.044 -35.267 1.00 92.44 79 LYS A C 1
ATOM 650 O O . LYS A 1 79 ? 4.715 -0.428 -36.321 1.00 92.44 79 LYS A O 1
ATOM 655 N N . LEU A 1 80 ? 6.524 -0.158 -34.997 1.00 90.19 80 LEU A N 1
ATOM 656 C CA . LEU A 1 80 ? 7.479 -0.744 -35.931 1.00 90.19 80 LEU A CA 1
ATOM 657 C C . LEU A 1 80 ? 7.128 -2.204 -36.241 1.00 90.19 80 LEU A C 1
ATOM 659 O O . LEU A 1 80 ? 6.981 -2.542 -37.412 1.00 90.19 80 LEU A O 1
ATOM 663 N N . ASP A 1 81 ? 6.884 -3.024 -35.216 1.00 90.75 81 ASP A N 1
ATOM 664 C CA . ASP A 1 81 ? 6.540 -4.445 -35.364 1.00 90.75 81 ASP A CA 1
ATOM 665 C C . ASP A 1 81 ? 5.263 -4.666 -36.190 1.00 90.75 81 ASP A C 1
ATOM 667 O O . ASP A 1 81 ? 5.184 -5.580 -37.018 1.00 90.75 81 ASP A O 1
ATOM 671 N N . ARG A 1 82 ? 4.252 -3.802 -36.023 1.00 92.19 82 ARG A N 1
ATOM 672 C CA . ARG A 1 82 ? 3.028 -3.830 -36.844 1.00 92.19 82 ARG A CA 1
ATOM 673 C C . ARG A 1 82 ? 3.335 -3.563 -38.319 1.00 92.19 82 ARG A C 1
ATOM 675 O O . ARG A 1 82 ? 2.806 -4.263 -39.184 1.00 92.19 82 ARG A O 1
ATOM 682 N N . LEU A 1 83 ? 4.206 -2.597 -38.612 1.00 87.31 83 LEU A N 1
ATOM 683 C CA . LEU A 1 83 ? 4.610 -2.264 -39.981 1.00 87.31 83 LEU A CA 1
ATOM 684 C C . LEU A 1 83 ? 5.407 -3.403 -40.632 1.00 87.31 83 LEU A C 1
ATOM 686 O O . LEU A 1 83 ? 5.146 -3.747 -41.787 1.00 87.31 83 LEU A O 1
ATOM 690 N N . THR A 1 84 ? 6.340 -4.031 -39.912 1.00 85.62 84 THR A N 1
ATOM 691 C CA . THR A 1 84 ? 7.110 -5.184 -40.415 1.00 85.62 84 THR A CA 1
ATOM 692 C C . THR A 1 84 ? 6.212 -6.383 -40.688 1.00 85.62 84 THR A C 1
ATOM 694 O O . THR A 1 84 ? 6.346 -7.025 -41.732 1.00 85.62 84 THR A O 1
ATOM 697 N N . ASN A 1 85 ? 5.269 -6.675 -39.793 1.00 85.06 85 ASN A N 1
ATOM 698 C CA . ASN A 1 85 ? 4.342 -7.794 -39.960 1.00 85.06 85 ASN A CA 1
ATOM 699 C C . ASN A 1 85 ? 3.365 -7.572 -41.125 1.00 85.06 85 ASN A C 1
ATOM 701 O O . ASN A 1 85 ? 3.092 -8.506 -41.881 1.00 85.06 85 ASN A O 1
ATOM 705 N N . MET A 1 86 ? 2.917 -6.333 -41.348 1.00 82.12 86 MET A N 1
ATOM 706 C CA . MET A 1 86 ? 2.105 -5.978 -42.514 1.00 82.12 86 MET A CA 1
ATOM 707 C C . MET A 1 86 ? 2.883 -6.161 -43.825 1.00 82.12 86 MET A C 1
ATOM 709 O O . MET A 1 86 ? 2.378 -6.792 -44.752 1.00 82.12 86 MET A O 1
ATOM 713 N N . LYS A 1 87 ? 4.142 -5.704 -43.891 1.00 77.94 87 LYS A N 1
ATOM 714 C CA . LYS A 1 87 ? 5.000 -5.893 -45.075 1.00 77.94 87 LYS A CA 1
ATOM 715 C C . LYS A 1 87 ? 5.238 -7.374 -45.392 1.00 77.94 87 LYS A C 1
ATOM 717 O O . LYS A 1 87 ? 5.116 -7.772 -46.546 1.00 77.94 87 LYS A O 1
ATOM 722 N N . LYS A 1 88 ? 5.511 -8.209 -44.381 1.00 75.44 88 LYS A N 1
ATOM 723 C CA . LYS A 1 88 ? 5.681 -9.667 -44.557 1.00 75.44 88 LYS A CA 1
ATOM 724 C C . LYS A 1 88 ? 4.416 -10.351 -45.093 1.00 75.44 88 LYS A C 1
ATOM 726 O O . LYS A 1 88 ? 4.524 -11.262 -45.910 1.00 75.44 88 LYS A O 1
ATOM 731 N N . SER A 1 89 ? 3.235 -9.910 -44.655 1.00 73.00 89 SER A N 1
ATOM 732 C CA . SER A 1 89 ? 1.942 -10.429 -45.125 1.00 73.00 89 SER A CA 1
ATOM 733 C C . SER A 1 89 ? 1.682 -10.098 -46.599 1.00 73.00 89 SER A C 1
ATOM 735 O O . SER A 1 89 ? 1.306 -10.978 -47.372 1.00 73.00 89 SER A O 1
ATOM 737 N N . VAL A 1 90 ? 1.957 -8.855 -47.014 1.00 72.50 90 VAL A N 1
ATOM 738 C CA . VAL A 1 90 ? 1.801 -8.427 -48.414 1.00 72.50 90 VAL A CA 1
ATOM 739 C C . VAL A 1 90 ? 2.737 -9.213 -49.333 1.00 72.50 90 VAL A C 1
ATOM 741 O O . VAL A 1 90 ? 2.278 -9.755 -50.331 1.00 72.50 90 VAL A O 1
ATOM 744 N N . VAL A 1 91 ? 4.013 -9.367 -48.963 1.00 71.69 91 VAL A N 1
ATOM 745 C CA . VAL A 1 91 ? 4.993 -10.122 -49.767 1.00 71.69 91 VAL A CA 1
ATOM 746 C C . VAL A 1 91 ? 4.587 -11.590 -49.939 1.00 71.69 91 VAL A C 1
ATOM 748 O O . VAL A 1 91 ? 4.724 -12.132 -51.029 1.00 71.69 91 VAL A O 1
ATOM 751 N N . LYS A 1 92 ? 4.032 -12.234 -48.903 1.00 66.19 92 LYS A N 1
ATOM 752 C CA . LYS A 1 92 ? 3.539 -13.620 -48.999 1.00 66.19 92 LYS A CA 1
ATOM 753 C C . LYS A 1 92 ? 2.353 -13.783 -49.956 1.00 66.19 92 LYS A C 1
ATOM 755 O O . LYS A 1 92 ? 2.226 -14.843 -50.556 1.00 66.19 92 LYS A O 1
ATOM 760 N N . LYS A 1 93 ? 1.498 -12.764 -50.099 1.00 63.84 93 LYS A N 1
ATOM 761 C CA . LYS A 1 93 ? 0.362 -12.777 -51.037 1.00 63.84 93 LYS A CA 1
ATOM 762 C C . LYS A 1 93 ? 0.773 -12.574 -52.495 1.00 63.84 93 LYS A C 1
ATOM 764 O O . LYS A 1 93 ? 0.035 -12.998 -53.367 1.00 63.84 93 LYS A O 1
ATOM 769 N N . SER A 1 94 ? 1.916 -11.944 -52.760 1.00 59.75 94 SER A N 1
ATOM 770 C CA . SER A 1 94 ? 2.394 -11.676 -54.126 1.00 59.75 94 SER A CA 1
ATOM 771 C C . SER A 1 94 ? 3.091 -12.866 -54.796 1.00 59.75 94 SER A C 1
ATOM 773 O O . SER A 1 94 ? 3.408 -12.791 -55.977 1.00 59.75 94 SER A O 1
ATOM 775 N N . ILE A 1 95 ? 3.405 -13.916 -54.032 1.00 57.44 95 ILE A N 1
ATOM 776 C CA . ILE A 1 95 ? 4.183 -15.086 -54.479 1.00 57.44 95 ILE A CA 1
ATOM 777 C C . ILE A 1 95 ? 3.273 -16.329 -54.633 1.00 57.44 95 ILE A C 1
ATOM 779 O O . ILE A 1 95 ? 3.742 -17.391 -55.030 1.00 57.44 95 ILE A O 1
ATOM 783 N N . SER A 1 96 ? 1.974 -16.201 -54.333 1.00 52.09 96 SER A N 1
ATOM 784 C CA . SER A 1 96 ? 0.957 -17.252 -54.477 1.00 52.09 96 SER A CA 1
ATOM 785 C C . SER A 1 96 ? -0.044 -16.907 -55.567 1.00 52.09 96 SER A C 1
ATOM 787 O O . SER A 1 96 ? -0.661 -17.878 -56.053 1.00 52.09 96 SER A O 1
#